Protein AF-A0A838PYN5-F1 (afdb_monomer_lite)

Sequence (106 aa):
MILPGAVLLLSLLLHGALLGADLVAAQTVAVQAARVAAVDDDAAVRVAAAQAAGGRPLKVTLQPDDTRRAPGDVVTATVQLRSSAFAAFGATVWCPGRAAMRVEDA

Structure (mmCIF, N/CA/C/O backbone):
data_AF-A0A838PYN5-F1
#
_entry.id   AF-A0A838PYN5-F1
#
loop_
_atom_site.group_PDB
_atom_site.id
_atom_site.type_symbol
_atom_site.label_atom_id
_atom_site.label_alt_id
_atom_site.label_comp_id
_atom_site.label_asym_id
_atom_site.label_entity_id
_atom_site.label_seq_id
_atom_site.pdbx_PDB_ins_code
_atom_site.Cartn_x
_atom_site.Cartn_y
_atom_site.Cartn_z
_atom_site.occupancy
_atom_site.B_iso_or_equiv
_atom_site.auth_seq_id
_atom_site.auth_comp_id
_atom_site.auth_asym_id
_atom_site.auth_atom_id
_atom_site.pdbx_PDB_model_num
ATOM 1 N N . MET A 1 1 ? 27.299 10.310 -33.123 1.00 62.19 1 MET A N 1
ATOM 2 C CA . MET A 1 1 ? 27.442 10.038 -31.671 1.00 62.19 1 MET A CA 1
ATOM 3 C C . MET A 1 1 ? 26.275 10.528 -30.798 1.00 62.19 1 MET A C 1
ATOM 5 O O . MET A 1 1 ? 26.322 10.299 -29.602 1.00 62.19 1 MET A O 1
ATOM 9 N N . ILE A 1 2 ? 25.213 11.139 -31.348 1.00 74.38 2 ILE A N 1
ATOM 10 C CA . ILE A 1 2 ? 24.074 11.653 -30.551 1.00 74.38 2 ILE A CA 1
ATOM 11 C C . ILE A 1 2 ? 23.074 10.539 -30.181 1.00 74.38 2 ILE A C 1
ATOM 13 O O . ILE A 1 2 ? 22.457 10.577 -29.121 1.00 74.38 2 ILE A O 1
ATOM 17 N N . LEU A 1 3 ? 22.963 9.508 -31.026 1.00 83.62 3 LEU A N 1
ATOM 18 C CA . LEU A 1 3 ? 21.986 8.427 -30.872 1.00 83.62 3 LEU A CA 1
ATOM 19 C C . LEU A 1 3 ? 22.107 7.651 -29.540 1.00 83.62 3 LEU A C 1
ATOM 21 O O . LEU A 1 3 ? 21.083 7.485 -28.883 1.00 83.62 3 LEU A O 1
ATOM 25 N N . PRO A 1 4 ? 23.307 7.243 -29.068 1.00 87.06 4 PRO A N 1
ATOM 26 C CA . PRO A 1 4 ? 23.431 6.551 -27.783 1.00 87.06 4 PRO A CA 1
ATOM 27 C C . PRO A 1 4 ? 23.001 7.428 -26.600 1.00 87.06 4 PRO A C 1
ATOM 29 O O . PRO A 1 4 ? 22.316 6.956 -25.699 1.00 87.06 4 PRO A O 1
ATOM 32 N N . GLY A 1 5 ? 23.349 8.721 -26.627 1.00 89.62 5 GLY A N 1
ATOM 33 C CA . GLY A 1 5 ? 22.966 9.670 -25.579 1.00 89.62 5 GLY A CA 1
ATOM 34 C C . GLY A 1 5 ? 21.455 9.899 -25.516 1.00 89.62 5 GLY A C 1
ATOM 35 O O . GLY A 1 5 ? 20.875 9.887 -24.434 1.00 89.62 5 GLY A O 1
ATOM 36 N N . ALA A 1 6 ? 20.802 10.034 -26.674 1.00 91.00 6 ALA A N 1
ATOM 37 C CA . ALA A 1 6 ? 19.351 10.193 -26.750 1.00 91.00 6 ALA A CA 1
ATOM 38 C C . ALA A 1 6 ? 18.600 8.955 -26.225 1.00 91.00 6 ALA A C 1
ATOM 40 O O . ALA A 1 6 ? 17.638 9.091 -25.471 1.00 91.00 6 ALA A O 1
ATOM 41 N N . VAL A 1 7 ? 19.067 7.748 -26.567 1.00 91.31 7 VAL A N 1
ATOM 42 C CA . VAL A 1 7 ? 18.480 6.486 -26.081 1.00 91.31 7 VAL A CA 1
ATOM 43 C C . VAL A 1 7 ? 18.635 6.344 -24.565 1.00 91.31 7 VAL A C 1
ATOM 45 O O . VAL A 1 7 ? 17.679 5.968 -23.883 1.00 91.31 7 VAL A O 1
ATOM 48 N N . LEU A 1 8 ? 19.806 6.686 -24.017 1.00 89.44 8 LEU A N 1
ATOM 49 C CA . LEU A 1 8 ? 20.034 6.672 -22.570 1.00 89.44 8 LEU A CA 1
ATOM 50 C C . LEU A 1 8 ? 19.121 7.662 -21.840 1.00 89.44 8 LEU A C 1
ATOM 52 O O . LEU A 1 8 ? 18.524 7.301 -20.827 1.00 89.44 8 LEU A O 1
ATOM 56 N N . LEU A 1 9 ? 18.961 8.878 -22.369 1.00 92.69 9 LEU A N 1
ATOM 57 C CA . LEU A 1 9 ? 18.087 9.886 -21.772 1.00 92.69 9 LEU A CA 1
ATOM 58 C C . LEU A 1 9 ? 16.621 9.436 -21.765 1.00 92.69 9 LEU A C 1
ATOM 60 O O . LEU A 1 9 ? 15.965 9.508 -20.729 1.00 92.69 9 LEU A O 1
ATOM 64 N N . LEU A 1 10 ? 16.117 8.930 -22.894 1.00 92.00 10 LEU A N 1
ATOM 65 C CA . LEU A 1 10 ? 14.753 8.399 -22.986 1.00 92.00 10 LEU A CA 1
ATOM 66 C C . LEU A 1 10 ? 14.533 7.241 -22.014 1.00 92.00 10 LEU A C 1
ATOM 68 O O . LEU A 1 10 ? 13.502 7.182 -21.346 1.00 92.00 10 LEU A O 1
ATOM 72 N N . SER A 1 11 ? 15.523 6.357 -21.893 1.00 88.38 11 SER A N 1
ATOM 73 C CA . SER A 1 11 ? 15.480 5.258 -20.933 1.00 88.38 11 SER A CA 1
ATOM 74 C C . SER A 1 11 ? 15.388 5.794 -19.506 1.00 88.38 11 SER A C 1
ATOM 76 O O . SER A 1 11 ? 14.521 5.361 -18.752 1.00 88.38 11 SER A O 1
ATOM 78 N N . LEU A 1 12 ? 16.219 6.768 -19.132 1.00 89.88 12 LEU A N 1
ATOM 79 C CA . LEU A 1 12 ? 16.188 7.374 -17.799 1.00 89.88 12 LEU A CA 1
ATOM 80 C C . LEU A 1 12 ? 14.821 8.006 -17.492 1.00 89.88 12 LEU A C 1
ATOM 82 O O . LEU A 1 12 ? 14.262 7.770 -16.422 1.00 89.88 12 LEU A O 1
ATOM 86 N N . LEU A 1 13 ? 14.268 8.763 -18.444 1.00 93.06 13 LEU A N 1
ATOM 87 C CA . LEU A 1 13 ? 12.958 9.401 -18.308 1.00 93.06 13 LEU A CA 1
ATOM 88 C C . LEU A 1 13 ? 11.843 8.370 -18.129 1.00 93.06 13 LEU A C 1
ATOM 90 O O . LEU A 1 13 ? 11.000 8.533 -17.249 1.00 93.06 13 LEU A O 1
ATOM 94 N N . LEU A 1 14 ? 11.862 7.291 -18.915 1.00 90.25 14 LEU A N 1
ATOM 95 C CA . LEU A 1 14 ? 10.872 6.222 -18.819 1.00 90.25 14 LEU A CA 1
ATOM 96 C C . LEU A 1 14 ? 10.910 5.541 -17.445 1.00 90.25 14 LEU A C 1
ATOM 98 O O . LEU A 1 14 ? 9.873 5.410 -16.799 1.00 90.25 14 LEU A O 1
ATOM 102 N N . HIS A 1 15 ? 12.093 5.151 -16.966 1.00 86.69 15 HIS A N 1
ATOM 103 C CA . HIS A 1 15 ? 12.224 4.512 -15.652 1.00 86.69 15 HIS A CA 1
ATOM 104 C C . HIS A 1 15 ? 11.842 5.467 -14.515 1.00 86.69 15 HIS A C 1
ATOM 106 O O . HIS A 1 15 ? 11.181 5.050 -13.564 1.00 86.69 15 HIS A O 1
ATOM 112 N N . GLY A 1 16 ? 12.204 6.749 -14.628 1.00 88.81 16 GLY A N 1
ATOM 113 C CA . GLY A 1 16 ? 11.796 7.781 -13.677 1.00 88.81 16 GLY A CA 1
ATOM 114 C C . GLY A 1 16 ? 10.277 7.951 -13.619 1.00 88.81 16 GLY A C 1
ATOM 115 O O . GLY A 1 16 ? 9.704 7.970 -12.532 1.00 88.81 16 GLY A O 1
ATOM 116 N N . ALA A 1 17 ? 9.613 8.001 -14.777 1.00 91.00 17 ALA A N 1
ATOM 117 C CA . ALA A 1 17 ? 8.158 8.105 -14.863 1.00 91.00 17 ALA A CA 1
ATOM 118 C C . ALA A 1 17 ? 7.453 6.873 -14.275 1.00 91.00 17 ALA A C 1
ATOM 120 O O . ALA A 1 17 ? 6.494 7.016 -13.518 1.00 91.00 17 ALA A O 1
ATOM 121 N N . LEU A 1 18 ? 7.954 5.670 -14.569 1.00 90.88 18 LEU A N 1
ATOM 122 C CA . LEU A 1 18 ? 7.410 4.426 -14.022 1.00 90.88 18 LEU A CA 1
ATOM 123 C C . LEU A 1 18 ? 7.567 4.348 -12.496 1.00 90.88 18 LEU A C 1
ATOM 125 O O . LEU A 1 18 ? 6.617 3.993 -11.800 1.00 90.88 18 LEU A O 1
ATOM 129 N N . LEU A 1 19 ? 8.728 4.737 -11.961 1.00 90.44 19 LEU A N 1
ATOM 130 C CA . LEU A 1 19 ? 8.93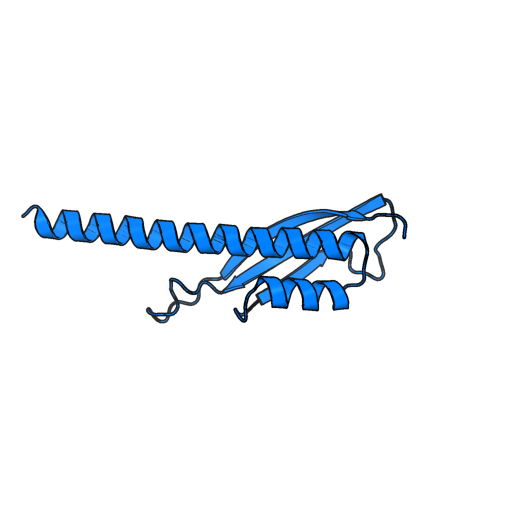5 4.821 -10.514 1.00 90.44 19 LEU A CA 1
ATOM 131 C C . LEU A 1 19 ? 8.013 5.870 -9.873 1.00 90.44 19 LEU A C 1
ATOM 133 O O . LEU A 1 19 ? 7.446 5.623 -8.811 1.00 90.44 19 LEU A O 1
ATOM 137 N N . GLY A 1 20 ? 7.832 7.020 -10.528 1.00 92.12 20 GLY A N 1
ATOM 138 C CA . GLY A 1 20 ? 6.893 8.054 -10.094 1.00 92.12 20 GLY A CA 1
ATOM 139 C C . GLY A 1 20 ? 5.456 7.536 -10.015 1.00 92.12 20 GLY A C 1
ATOM 140 O O . GLY A 1 20 ? 4.786 7.735 -9.003 1.00 92.12 20 GLY A O 1
ATOM 141 N N . ALA A 1 21 ? 5.002 6.802 -11.033 1.00 93.06 21 ALA A N 1
ATOM 142 C CA . ALA A 1 21 ? 3.686 6.167 -11.036 1.00 93.06 21 ALA A CA 1
ATOM 143 C C . ALA A 1 21 ? 3.531 5.149 -9.892 1.00 93.06 21 ALA A C 1
ATOM 145 O O . ALA A 1 21 ? 2.492 5.114 -9.233 1.00 93.06 21 ALA A O 1
ATOM 146 N N . ASP A 1 22 ? 4.572 4.366 -9.602 1.00 94.25 22 ASP A N 1
ATOM 147 C CA . ASP A 1 22 ? 4.562 3.409 -8.494 1.00 94.25 22 ASP A CA 1
ATOM 148 C C . ASP A 1 22 ? 4.516 4.079 -7.112 1.00 94.25 22 ASP A C 1
ATOM 150 O O . ASP A 1 22 ? 3.850 3.569 -6.208 1.00 94.25 22 ASP A O 1
ATOM 154 N N . LEU A 1 23 ? 5.168 5.234 -6.944 1.00 95.12 23 LEU A N 1
ATOM 155 C CA . LEU A 1 23 ? 5.064 6.041 -5.723 1.00 95.12 23 LEU A CA 1
ATOM 156 C C . LEU A 1 23 ? 3.653 6.610 -5.546 1.00 95.12 23 LEU A C 1
ATOM 158 O O . LEU A 1 23 ? 3.098 6.543 -4.449 1.00 95.12 23 LEU A O 1
ATOM 162 N N . VAL A 1 24 ? 3.042 7.112 -6.622 1.00 96.38 24 VAL A N 1
ATOM 163 C CA . VAL A 1 24 ? 1.650 7.593 -6.595 1.00 96.38 24 VAL A CA 1
ATOM 164 C C . VAL A 1 24 ? 0.689 6.453 -6.261 1.00 96.38 24 VAL A C 1
ATOM 166 O O . VAL A 1 24 ? -0.213 6.632 -5.441 1.00 96.38 24 VAL A O 1
ATOM 169 N N . ALA A 1 25 ? 0.899 5.265 -6.830 1.00 95.88 25 ALA A N 1
ATOM 170 C CA . ALA A 1 25 ? 0.114 4.083 -6.497 1.00 95.88 25 ALA A CA 1
ATOM 171 C C . ALA A 1 25 ? 0.262 3.709 -5.013 1.00 95.88 25 ALA A C 1
ATOM 173 O O . ALA A 1 25 ? -0.744 3.555 -4.323 1.00 95.88 25 ALA A O 1
ATOM 174 N N . ALA A 1 26 ? 1.491 3.640 -4.487 1.00 97.19 26 ALA A N 1
ATOM 175 C CA . ALA A 1 26 ? 1.734 3.353 -3.071 1.00 97.19 26 ALA A CA 1
ATOM 176 C C . ALA A 1 26 ? 1.057 4.379 -2.147 1.00 97.19 26 ALA A C 1
ATOM 178 O O . ALA A 1 26 ? 0.438 4.003 -1.149 1.00 97.19 26 ALA A O 1
ATOM 179 N N . GLN A 1 27 ? 1.119 5.664 -2.503 1.00 98.12 27 GLN A N 1
ATOM 180 C CA . GLN A 1 27 ? 0.468 6.731 -1.748 1.00 98.12 27 GLN A CA 1
ATOM 181 C C . GLN A 1 27 ? -1.060 6.636 -1.810 1.00 98.12 27 GLN A C 1
ATOM 183 O O . GLN A 1 27 ? -1.723 6.821 -0.795 1.00 98.12 27 GLN A O 1
ATOM 188 N N . THR A 1 28 ? -1.622 6.293 -2.968 1.00 97.62 28 THR A N 1
ATOM 189 C CA . THR A 1 28 ? -3.070 6.090 -3.137 1.00 97.62 28 THR A CA 1
ATOM 190 C C . THR A 1 28 ? -3.566 4.940 -2.262 1.00 97.62 28 THR A C 1
ATOM 192 O O . THR A 1 28 ? -4.572 5.079 -1.568 1.00 97.62 28 THR A O 1
ATOM 195 N N . VAL A 1 29 ? -2.819 3.831 -2.220 1.00 98.00 29 VAL A N 1
ATOM 196 C CA . VAL A 1 29 ? -3.118 2.701 -1.328 1.00 98.00 29 VAL A CA 1
ATOM 197 C C . VAL A 1 29 ? -3.031 3.128 0.139 1.00 98.00 29 VAL A C 1
ATOM 199 O O . VAL A 1 29 ? -3.904 2.769 0.922 1.00 98.00 29 VAL A O 1
ATOM 202 N N . ALA A 1 30 ? -2.026 3.925 0.520 1.00 98.19 30 ALA A N 1
ATOM 203 C CA . ALA A 1 30 ? -1.900 4.433 1.887 1.00 98.19 30 ALA A CA 1
ATOM 204 C C . ALA A 1 30 ? -3.082 5.328 2.289 1.00 98.19 30 ALA A C 1
ATOM 206 O O . ALA A 1 30 ? -3.617 5.166 3.383 1.00 98.19 30 ALA A O 1
ATOM 207 N N . VAL A 1 31 ? -3.520 6.232 1.407 1.00 98.25 31 VAL A N 1
ATOM 208 C CA . VAL A 1 31 ? -4.694 7.093 1.634 1.00 98.25 31 VAL A CA 1
ATOM 209 C C . VAL A 1 31 ? -5.956 6.255 1.797 1.00 98.25 31 VAL A C 1
ATOM 211 O O . VAL A 1 31 ? -6.704 6.467 2.747 1.00 98.25 31 VAL A O 1
ATOM 214 N N . GLN A 1 32 ? -6.170 5.271 0.922 1.00 97.75 32 GLN A N 1
ATOM 215 C CA . GLN A 1 32 ? -7.322 4.380 1.028 1.00 97.75 32 GLN A CA 1
ATOM 216 C C . GLN A 1 32 ? -7.292 3.571 2.331 1.00 97.75 32 GLN A C 1
ATOM 218 O O . GLN A 1 32 ? -8.315 3.451 2.998 1.00 97.75 32 GLN A O 1
ATOM 223 N N . ALA A 1 33 ? -6.122 3.062 2.722 1.00 97.25 33 ALA A N 1
ATOM 224 C CA . ALA A 1 33 ? -5.954 2.335 3.973 1.00 97.25 33 ALA A CA 1
ATOM 225 C C . ALA A 1 33 ? -6.246 3.222 5.193 1.00 97.25 33 ALA A C 1
ATOM 227 O O . ALA A 1 33 ? -6.989 2.803 6.072 1.00 97.25 33 ALA A O 1
ATOM 228 N N . ALA A 1 34 ? -5.722 4.453 5.229 1.00 97.06 34 ALA A N 1
ATOM 229 C CA . ALA A 1 34 ? -5.993 5.401 6.312 1.00 97.06 34 ALA A CA 1
ATOM 230 C C . ALA A 1 34 ? -7.475 5.800 6.374 1.00 97.06 34 ALA A C 1
ATOM 232 O O . ALA A 1 34 ? -8.021 5.937 7.462 1.00 97.06 34 ALA A O 1
ATOM 233 N N . ARG A 1 35 ? -8.132 5.943 5.216 1.00 97.12 35 ARG A N 1
ATOM 234 C CA . ARG A 1 35 ? -9.560 6.265 5.133 1.00 97.12 35 ARG A CA 1
ATOM 235 C C . ARG A 1 35 ? -10.445 5.161 5.682 1.00 97.12 35 ARG A C 1
ATOM 237 O O . ARG A 1 35 ? -11.374 5.455 6.416 1.00 97.12 35 ARG A O 1
ATOM 244 N N . VAL A 1 36 ? -10.165 3.910 5.335 1.00 97.00 36 VAL A N 1
ATOM 245 C CA . VAL A 1 36 ? -10.915 2.778 5.895 1.00 97.00 36 VAL A CA 1
ATOM 246 C C . VAL A 1 36 ? -10.604 2.627 7.382 1.00 97.00 36 VAL A C 1
ATOM 248 O O . VAL A 1 36 ? -11.517 2.458 8.173 1.00 97.00 36 VAL A O 1
ATOM 251 N N . ALA A 1 37 ? -9.346 2.817 7.786 1.00 95.88 37 ALA A N 1
ATOM 252 C CA . ALA A 1 37 ? -8.947 2.741 9.189 1.00 95.88 37 ALA A CA 1
ATOM 253 C C . ALA A 1 37 ? -9.615 3.815 10.068 1.00 95.88 37 ALA A C 1
ATOM 255 O O . ALA A 1 37 ? -9.711 3.654 11.281 1.00 95.88 37 ALA A O 1
ATOM 256 N N . ALA A 1 38 ? -10.055 4.929 9.482 1.00 95.62 38 ALA A N 1
ATOM 257 C CA . ALA A 1 38 ? -10.756 5.976 10.212 1.00 95.62 38 ALA A CA 1
ATOM 258 C C . ALA A 1 38 ? -12.171 5.571 10.657 1.00 95.62 38 ALA A C 1
ATOM 260 O O . ALA A 1 38 ? -12.698 6.209 11.561 1.00 95.62 38 ALA A O 1
ATOM 261 N N . VAL A 1 39 ? -12.775 4.556 10.030 1.00 95.25 39 VAL A N 1
ATOM 262 C CA . VAL A 1 39 ? -14.197 4.205 10.216 1.00 95.25 39 VAL A CA 1
ATOM 263 C C . VAL A 1 39 ? -14.449 2.708 10.425 1.00 95.25 39 VAL A C 1
ATOM 265 O O . VAL A 1 39 ? -15.573 2.322 10.720 1.00 95.25 39 VAL A O 1
ATOM 268 N N . ASP A 1 40 ? -13.436 1.862 10.235 1.00 94.62 40 ASP A N 1
ATOM 269 C CA . ASP A 1 40 ? -13.564 0.403 10.223 1.00 94.62 40 ASP A CA 1
ATOM 270 C C . ASP A 1 40 ? -12.308 -0.275 10.808 1.00 94.62 40 ASP A C 1
ATOM 272 O O . ASP A 1 40 ? -11.290 0.375 11.094 1.00 94.62 40 ASP A O 1
ATOM 276 N N . ASP A 1 41 ? -12.381 -1.597 10.961 1.00 93.81 41 ASP A N 1
ATOM 277 C CA . ASP A 1 41 ? -11.350 -2.423 11.580 1.00 93.81 41 ASP A CA 1
ATOM 278 C C . ASP A 1 41 ? -10.127 -2.688 10.673 1.00 93.81 41 ASP A C 1
ATOM 280 O O . ASP A 1 41 ? -10.096 -2.448 9.457 1.00 93.81 41 ASP A O 1
ATOM 284 N N . ASP A 1 42 ? -9.062 -3.229 11.268 1.00 94.69 42 ASP A N 1
ATOM 285 C CA . ASP A 1 42 ? -7.819 -3.531 10.551 1.00 94.69 42 ASP A CA 1
ATOM 286 C C . ASP A 1 42 ? -7.983 -4.637 9.480 1.00 94.69 42 ASP A C 1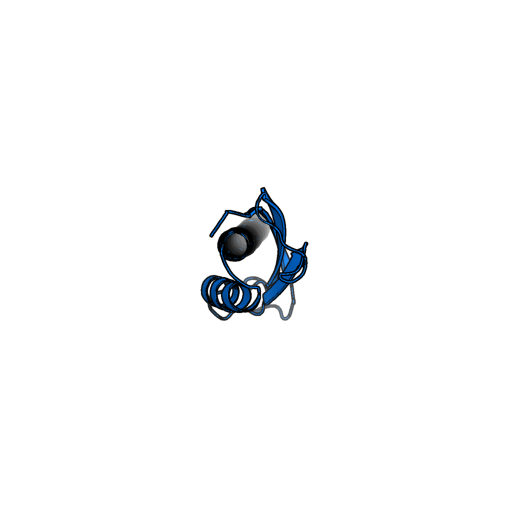
ATOM 288 O O . ASP A 1 42 ? -7.140 -4.751 8.577 1.00 94.69 42 ASP A O 1
ATOM 292 N N . ALA A 1 43 ? -9.031 -5.466 9.546 1.00 95.50 43 ALA A N 1
ATOM 293 C CA . ALA A 1 43 ? -9.308 -6.491 8.540 1.00 95.50 43 ALA A CA 1
ATOM 294 C C . ALA A 1 43 ? -9.915 -5.864 7.276 1.00 95.50 43 ALA A C 1
ATOM 296 O O . ALA A 1 43 ? -9.431 -6.141 6.169 1.00 95.50 43 ALA A O 1
ATOM 297 N N . ALA A 1 44 ? -10.881 -4.958 7.431 1.00 95.88 44 ALA A N 1
ATOM 298 C CA . ALA A 1 44 ? -11.441 -4.150 6.353 1.00 95.88 44 ALA A CA 1
ATOM 299 C C . ALA A 1 44 ? -10.351 -3.328 5.651 1.00 95.88 44 ALA A C 1
ATOM 301 O O . ALA A 1 44 ? -10.272 -3.312 4.415 1.00 95.88 44 ALA A O 1
ATOM 302 N N . VAL A 1 45 ? -9.426 -2.739 6.419 1.00 96.44 45 VAL A N 1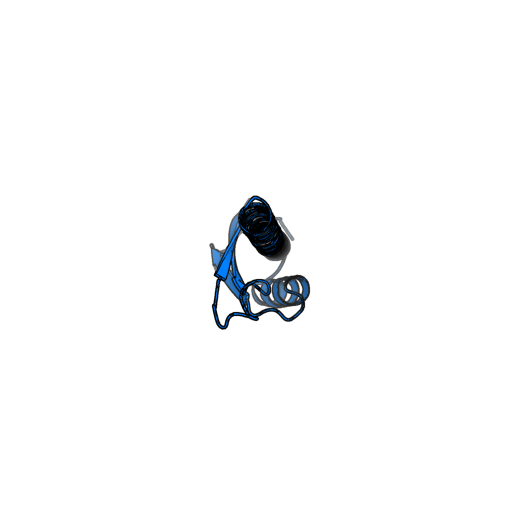
ATOM 303 C CA . VAL A 1 45 ? -8.274 -2.013 5.861 1.00 96.44 45 VAL A CA 1
ATOM 304 C C . VAL A 1 45 ? -7.413 -2.908 4.975 1.00 96.44 45 VAL A C 1
ATOM 306 O O . VAL A 1 45 ? -7.034 -2.504 3.873 1.00 96.44 45 VAL A O 1
ATOM 309 N N . ARG A 1 46 ? -7.099 -4.132 5.416 1.00 96.19 46 ARG A N 1
ATOM 310 C CA . ARG A 1 46 ? -6.284 -5.073 4.626 1.00 96.19 46 ARG A CA 1
ATOM 311 C C . ARG A 1 46 ? -6.968 -5.448 3.318 1.00 96.19 46 ARG A C 1
ATOM 313 O O . ARG A 1 46 ? -6.291 -5.506 2.291 1.00 96.19 46 ARG A O 1
ATOM 320 N N . VAL A 1 47 ? -8.283 -5.663 3.336 1.00 96.88 47 VAL A N 1
ATOM 321 C CA . VAL A 1 47 ? -9.067 -5.957 2.128 1.00 96.88 47 VAL A CA 1
ATOM 322 C C . VAL A 1 47 ? -9.043 -4.767 1.170 1.00 96.88 47 VAL A C 1
ATOM 324 O O . VAL A 1 47 ? -8.679 -4.929 0.004 1.00 96.88 47 VAL A O 1
ATOM 327 N N . ALA A 1 48 ? -9.353 -3.564 1.656 1.00 96.44 48 ALA A N 1
ATOM 328 C CA . ALA A 1 48 ? -9.378 -2.356 0.834 1.00 96.44 48 ALA A CA 1
ATOM 329 C C . ALA A 1 48 ? -7.998 -2.018 0.249 1.00 96.44 48 ALA A C 1
ATOM 331 O O . ALA A 1 48 ? -7.880 -1.689 -0.933 1.00 96.44 48 ALA A O 1
ATOM 332 N N . ALA A 1 49 ? -6.938 -2.143 1.049 1.00 96.75 49 ALA A N 1
ATOM 333 C CA . ALA A 1 49 ? -5.576 -1.895 0.599 1.00 96.75 49 ALA A CA 1
ATOM 334 C C . ALA A 1 49 ? -5.117 -2.939 -0.436 1.00 96.75 49 ALA A C 1
ATOM 336 O O . ALA A 1 49 ? -4.471 -2.578 -1.418 1.00 96.75 49 ALA A O 1
ATOM 337 N N . ALA A 1 50 ? -5.486 -4.215 -0.270 1.00 96.81 50 ALA A N 1
ATOM 338 C CA . ALA A 1 50 ? -5.188 -5.264 -1.246 1.00 96.81 50 ALA A CA 1
ATOM 339 C C . ALA A 1 50 ? -5.925 -5.052 -2.579 1.00 96.81 50 ALA A C 1
ATOM 341 O O . ALA A 1 50 ? -5.326 -5.226 -3.643 1.00 96.81 50 ALA A O 1
ATOM 342 N N . GLN A 1 51 ? -7.193 -4.627 -2.535 1.00 96.31 51 GLN A N 1
ATOM 343 C CA . GLN A 1 51 ? -7.950 -4.251 -3.734 1.00 96.31 51 GLN A CA 1
ATOM 344 C C . GLN A 1 51 ? -7.299 -3.059 -4.446 1.00 96.31 51 GLN A C 1
ATOM 346 O O . GLN A 1 51 ? -7.053 -3.123 -5.650 1.00 96.31 51 GLN A O 1
ATOM 351 N N . ALA A 1 52 ? -6.936 -2.011 -3.699 1.00 95.62 52 ALA A N 1
ATOM 352 C CA . ALA A 1 52 ? -6.252 -0.838 -4.242 1.00 95.62 52 ALA A CA 1
ATOM 353 C C . ALA A 1 52 ? -4.855 -1.167 -4.806 1.00 95.62 52 ALA A C 1
ATOM 355 O O . ALA A 1 52 ? -4.405 -0.532 -5.758 1.00 95.62 52 ALA A O 1
ATOM 356 N N . ALA A 1 53 ? -4.173 -2.176 -4.258 1.00 95.62 53 ALA A N 1
ATOM 357 C CA . ALA A 1 53 ? -2.885 -2.650 -4.759 1.00 95.62 53 ALA A CA 1
ATOM 358 C C . ALA A 1 53 ? -2.985 -3.427 -6.086 1.00 95.62 53 ALA A C 1
ATOM 360 O O . ALA A 1 53 ? -1.952 -3.689 -6.706 1.00 95.62 53 ALA A O 1
ATOM 361 N N . GLY A 1 54 ? -4.186 -3.816 -6.535 1.00 94.06 54 GLY A N 1
ATOM 362 C CA . GLY A 1 54 ? -4.391 -4.447 -7.844 1.00 94.06 54 GLY A CA 1
ATOM 363 C C . GLY A 1 54 ? -3.621 -5.760 -8.025 1.00 94.06 54 GLY A C 1
ATOM 364 O O . GLY A 1 54 ? -3.061 -6.009 -9.089 1.00 94.06 54 GLY A O 1
ATOM 365 N N . GLY A 1 55 ? -3.519 -6.572 -6.967 1.00 92.31 55 GLY A N 1
ATOM 366 C CA . GLY A 1 55 ? -2.789 -7.849 -6.979 1.00 92.31 55 GLY A CA 1
ATOM 367 C C . GLY A 1 55 ? -1.271 -7.734 -6.792 1.00 92.31 55 GLY A C 1
ATOM 368 O O . GLY A 1 55 ? -0.573 -8.749 -6.754 1.00 92.31 55 GLY A O 1
ATOM 369 N N . ARG A 1 56 ? -0.732 -6.520 -6.636 1.00 93.19 56 ARG A N 1
ATOM 370 C CA . ARG A 1 56 ? 0.688 -6.316 -6.324 1.00 93.19 56 ARG A CA 1
ATOM 371 C C . ARG A 1 56 ? 0.982 -6.694 -4.868 1.00 93.19 56 ARG A C 1
ATOM 373 O O . ARG A 1 56 ? 0.182 -6.382 -3.986 1.00 93.19 56 ARG A O 1
ATOM 380 N N . PRO A 1 57 ? 2.154 -7.294 -4.578 1.00 95.25 57 PRO A N 1
ATOM 381 C CA . PRO A 1 57 ? 2.574 -7.539 -3.204 1.00 95.25 57 PRO A CA 1
ATOM 382 C C . PRO A 1 57 ? 2.620 -6.246 -2.385 1.00 95.25 57 PRO A C 1
ATOM 384 O O . PRO A 1 57 ? 3.186 -5.239 -2.818 1.00 95.25 57 PRO A O 1
ATOM 387 N N . LEU A 1 58 ? 2.044 -6.311 -1.189 1.00 96.31 58 LEU A N 1
ATOM 388 C CA . LEU A 1 58 ? 1.771 -5.174 -0.322 1.00 96.31 58 LEU A CA 1
ATOM 389 C C . LEU A 1 58 ? 2.118 -5.526 1.127 1.00 96.31 58 LEU A C 1
ATOM 391 O O . LEU A 1 58 ? 1.834 -6.631 1.589 1.00 96.31 58 LEU A O 1
ATOM 395 N N . LYS A 1 59 ? 2.675 -4.564 1.862 1.00 97.56 59 LYS A N 1
ATOM 396 C CA . LYS A 1 59 ? 2.736 -4.579 3.329 1.00 97.56 59 LYS A CA 1
ATOM 397 C C . LYS A 1 59 ? 2.004 -3.354 3.857 1.00 97.56 59 LYS A C 1
ATOM 399 O O . LYS A 1 59 ? 2.231 -2.259 3.348 1.00 97.56 59 LYS A O 1
ATOM 404 N N . VAL A 1 60 ? 1.160 -3.542 4.867 1.00 97.38 60 VAL A N 1
ATOM 405 C CA . VAL A 1 60 ? 0.404 -2.468 5.524 1.00 97.38 60 VAL A CA 1
ATOM 406 C C . VAL A 1 60 ? 0.680 -2.522 7.018 1.00 97.38 60 VAL A C 1
ATOM 408 O O . VAL A 1 60 ? 0.597 -3.592 7.620 1.00 97.38 60 VAL A O 1
ATOM 411 N N . THR A 1 61 ? 0.977 -1.367 7.598 1.00 97.56 61 THR A N 1
ATOM 412 C CA . THR A 1 61 ? 1.129 -1.166 9.039 1.00 97.56 61 THR A CA 1
ATOM 413 C C . THR A 1 61 ? 0.263 0.014 9.455 1.00 97.56 61 THR A C 1
ATOM 415 O O . THR A 1 61 ? 0.321 1.068 8.819 1.00 97.56 61 THR A O 1
ATOM 418 N N . LEU A 1 62 ? -0.514 -0.155 10.521 1.00 96.88 62 LEU A N 1
ATOM 419 C CA . LEU A 1 62 ? -1.401 0.867 11.073 1.00 96.88 62 LEU A CA 1
ATOM 420 C C . LEU A 1 62 ? -0.923 1.273 12.467 1.00 96.88 62 LEU A C 1
ATOM 422 O O . LEU A 1 62 ? -0.428 0.436 13.223 1.00 96.88 62 LEU A O 1
ATOM 426 N N . GLN A 1 63 ? -1.029 2.562 12.780 1.00 96.44 63 GLN A N 1
ATOM 427 C CA . GLN A 1 63 ? -0.722 3.116 14.098 1.00 96.44 63 GLN A CA 1
ATOM 428 C C . GLN A 1 63 ? -1.707 4.242 14.455 1.00 96.44 63 GLN A C 1
ATOM 430 O O . GLN A 1 63 ? -1.737 5.227 13.719 1.00 96.44 63 GLN A O 1
ATOM 435 N N . PRO A 1 64 ? -2.450 4.155 15.575 1.00 93.38 64 PRO A N 1
ATOM 436 C CA . PRO A 1 64 ? -2.586 2.975 16.433 1.00 93.38 64 PRO A CA 1
ATOM 437 C C . PRO A 1 64 ? -3.270 1.800 15.705 1.00 93.38 64 PRO A C 1
ATOM 439 O O . PRO A 1 64 ? -3.957 1.983 14.693 1.00 93.38 64 PRO A O 1
ATOM 442 N N . ASP A 1 65 ? -3.025 0.587 16.203 1.00 90.62 65 ASP A N 1
ATOM 443 C CA . ASP A 1 65 ? -3.783 -0.601 15.799 1.00 90.62 65 ASP A CA 1
ATOM 444 C C . ASP A 1 65 ? -5.240 -0.482 16.265 1.00 90.62 65 ASP A C 1
ATOM 446 O O . ASP A 1 65 ? -5.562 0.336 17.130 1.00 90.62 65 ASP A O 1
ATOM 450 N N . ASP A 1 66 ? -6.118 -1.277 15.659 1.00 87.88 66 ASP A N 1
ATOM 451 C CA . ASP A 1 66 ? -7.567 -1.214 15.880 1.00 87.88 66 ASP A CA 1
ATOM 452 C C . ASP A 1 66 ? -7.968 -1.225 17.368 1.00 87.88 66 ASP A C 1
ATOM 454 O O . ASP A 1 66 ? -8.725 -0.380 17.833 1.00 87.88 66 ASP A O 1
ATOM 458 N N . THR A 1 67 ? -7.354 -2.097 18.173 1.00 86.50 67 THR A N 1
ATOM 459 C CA . THR A 1 67 ? -7.681 -2.258 19.604 1.00 86.50 67 THR A CA 1
ATOM 460 C C . THR A 1 67 ? -7.339 -1.052 20.479 1.00 86.50 67 THR A C 1
ATOM 462 O O . THR A 1 67 ? -7.790 -0.980 21.624 1.00 86.50 67 THR A O 1
ATOM 465 N N . ARG A 1 68 ? -6.522 -0.119 19.979 1.00 85.62 68 ARG A N 1
ATOM 466 C CA . ARG A 1 68 ? -6.115 1.108 20.681 1.00 85.62 68 ARG A CA 1
ATOM 467 C C . ARG A 1 68 ? -6.651 2.371 20.020 1.00 85.62 68 ARG A C 1
ATOM 469 O O . ARG A 1 68 ? -6.257 3.462 20.424 1.00 85.62 68 ARG A O 1
ATOM 476 N N . ARG A 1 69 ? -7.495 2.233 19.000 1.00 88.88 69 ARG A N 1
ATOM 477 C CA . ARG A 1 69 ? -8.039 3.344 18.229 1.00 88.88 69 ARG A CA 1
ATOM 478 C C . ARG A 1 69 ? -9.317 3.851 18.895 1.00 88.88 69 ARG A C 1
ATOM 480 O O . ARG A 1 69 ? -10.258 3.087 19.086 1.00 88.88 69 ARG A O 1
ATOM 487 N N . ALA A 1 70 ? -9.351 5.133 19.246 1.00 91.31 70 ALA A N 1
ATOM 488 C CA . ALA A 1 70 ? -10.547 5.806 19.739 1.00 91.31 70 ALA A CA 1
ATOM 489 C C . ALA A 1 70 ? -11.010 6.892 18.755 1.00 91.31 70 ALA A C 1
ATOM 491 O O . ALA A 1 70 ? -10.192 7.450 18.014 1.00 91.31 70 ALA A O 1
ATOM 492 N N . PRO A 1 71 ? -12.307 7.235 18.744 1.00 93.19 71 PRO A N 1
ATOM 493 C CA . PRO A 1 71 ? -12.779 8.357 17.954 1.00 93.19 71 PRO A CA 1
ATOM 494 C C . PRO A 1 71 ? -12.040 9.653 18.286 1.00 93.19 71 PRO A C 1
ATOM 496 O O . PRO A 1 71 ? -11.742 9.963 19.442 1.00 93.19 71 PRO A O 1
ATOM 499 N N . GLY A 1 72 ? -11.716 10.415 17.245 1.00 91.81 72 GLY A N 1
ATOM 500 C CA . GLY A 1 72 ? -10.922 11.631 17.352 1.00 91.81 72 GLY A CA 1
ATOM 501 C C . GLY A 1 72 ? -9.404 11.428 17.321 1.00 91.81 72 GLY A C 1
ATOM 502 O O . GLY A 1 72 ? -8.715 12.433 17.098 1.00 91.81 72 GLY A O 1
ATOM 503 N N . ASP A 1 73 ? -8.897 10.196 17.463 1.00 94.38 73 ASP A N 1
ATOM 504 C CA . ASP A 1 73 ? -7.477 9.867 17.287 1.00 94.38 73 ASP A CA 1
ATOM 505 C C . ASP A 1 73 ? -7.024 10.063 15.837 1.00 94.38 73 ASP A C 1
ATOM 507 O O . ASP A 1 73 ? -7.825 10.138 14.906 1.00 94.38 73 ASP A O 1
ATOM 511 N N . VAL A 1 74 ? -5.708 10.122 15.624 1.00 96.50 74 VAL A N 1
ATOM 512 C CA . VAL A 1 74 ? -5.115 10.099 14.283 1.00 96.50 74 VAL A CA 1
ATOM 513 C C . VAL A 1 74 ? -4.558 8.711 14.012 1.00 96.50 74 VAL A C 1
ATOM 515 O O . VAL A 1 74 ? -3.556 8.311 14.607 1.00 96.50 74 VAL A O 1
ATOM 518 N N . VAL A 1 75 ? -5.163 8.003 13.061 1.00 96.75 75 VAL A N 1
ATOM 519 C CA . VAL A 1 75 ? -4.616 6.755 12.535 1.00 96.75 75 VAL A CA 1
ATOM 520 C C . VAL A 1 75 ? -3.707 7.035 11.348 1.00 96.75 75 VAL A C 1
ATOM 522 O O . VAL A 1 75 ? -4.056 7.749 10.412 1.00 96.75 75 VAL A O 1
ATOM 525 N N . THR A 1 76 ? -2.509 6.464 11.383 1.00 98.00 76 THR A N 1
ATOM 526 C CA . THR A 1 76 ? -1.520 6.508 10.310 1.00 98.00 76 THR A CA 1
ATOM 527 C C . THR A 1 76 ? -1.431 5.146 9.638 1.00 98.00 76 THR A C 1
ATOM 529 O O . THR A 1 76 ? -1.065 4.161 10.278 1.00 98.00 76 THR A O 1
ATOM 532 N N . ALA A 1 77 ? -1.664 5.108 8.329 1.00 97.88 77 ALA A N 1
ATOM 533 C CA . ALA A 1 77 ? -1.370 3.961 7.486 1.00 97.88 77 ALA A CA 1
ATOM 534 C C . ALA A 1 77 ? -0.018 4.134 6.797 1.00 97.88 77 ALA A C 1
ATOM 536 O O . ALA A 1 77 ? 0.218 5.103 6.072 1.00 97.88 77 ALA A O 1
ATOM 537 N N . THR A 1 78 ? 0.870 3.168 7.017 1.00 98.12 78 THR A N 1
ATOM 538 C CA . THR A 1 78 ? 2.144 3.034 6.310 1.00 98.12 78 THR A CA 1
ATOM 539 C C . THR A 1 78 ? 2.072 1.826 5.395 1.00 98.12 78 THR A C 1
ATOM 541 O O . THR A 1 78 ? 1.751 0.719 5.825 1.00 98.12 78 THR A O 1
ATOM 544 N N . VAL A 1 79 ? 2.388 2.043 4.126 1.00 97.88 79 VAL A N 1
ATOM 545 C CA . VAL A 1 79 ? 2.283 1.050 3.066 1.00 97.88 79 VAL A CA 1
ATOM 546 C C . VAL A 1 79 ? 3.633 0.872 2.384 1.00 97.88 79 VAL A C 1
ATOM 548 O O . VAL A 1 79 ? 4.344 1.839 2.122 1.00 97.88 79 VAL A O 1
ATOM 551 N N . GLN A 1 80 ? 3.978 -0.374 2.065 1.00 97.88 80 GLN A N 1
ATOM 552 C CA . GLN A 1 80 ? 5.034 -0.702 1.112 1.00 97.88 80 GLN A CA 1
ATOM 553 C C . GLN A 1 80 ? 4.434 -1.508 -0.034 1.00 97.88 80 GLN A C 1
ATOM 555 O O . GLN A 1 80 ? 4.008 -2.647 0.164 1.00 97.88 80 GLN A O 1
ATOM 560 N N . LEU A 1 81 ? 4.422 -0.928 -1.230 1.00 96.81 81 LEU A N 1
ATOM 561 C CA . LEU A 1 81 ? 3.901 -1.555 -2.440 1.00 96.81 81 LEU A CA 1
ATOM 562 C C . LEU A 1 81 ? 5.063 -1.996 -3.332 1.00 96.81 81 LEU A C 1
ATOM 564 O O . LEU A 1 81 ? 5.958 -1.205 -3.628 1.00 96.81 81 LEU A O 1
ATOM 568 N N . ARG A 1 82 ? 5.077 -3.250 -3.787 1.00 94.81 82 ARG A N 1
ATOM 569 C CA . ARG A 1 82 ? 6.135 -3.728 -4.687 1.00 94.81 82 ARG A CA 1
ATOM 570 C C . ARG A 1 82 ? 5.981 -3.096 -6.070 1.00 94.81 82 ARG A C 1
ATOM 572 O O . ARG A 1 82 ? 4.912 -3.205 -6.668 1.00 94.81 82 ARG A O 1
ATOM 579 N N . SER A 1 83 ? 7.030 -2.453 -6.576 1.00 92.06 83 SER A N 1
ATOM 580 C CA . SER A 1 83 ? 7.105 -1.881 -7.929 1.00 92.06 83 SER A CA 1
ATOM 581 C C . SER A 1 83 ? 6.976 -2.958 -9.008 1.00 92.06 83 SER A C 1
ATOM 583 O O . SER A 1 83 ? 7.588 -4.023 -8.899 1.00 92.06 83 SER A O 1
ATOM 585 N N . SER A 1 84 ? 6.211 -2.670 -10.064 1.00 86.56 84 SER A N 1
ATOM 586 C CA . SER A 1 84 ? 6.178 -3.490 -11.283 1.00 86.56 84 SER A CA 1
ATOM 587 C C . SER A 1 84 ? 7.236 -3.061 -12.299 1.00 86.56 84 SER A C 1
ATOM 589 O O . SER A 1 84 ? 7.698 -3.893 -13.077 1.00 86.56 84 SER A O 1
ATOM 591 N N . ALA A 1 85 ? 7.659 -1.793 -12.267 1.00 84.31 85 ALA A N 1
ATOM 592 C CA . ALA A 1 85 ? 8.617 -1.219 -13.212 1.00 84.31 85 ALA A CA 1
ATOM 593 C C . ALA A 1 85 ? 9.964 -1.956 -13.229 1.00 84.31 85 ALA A C 1
ATOM 595 O O . ALA A 1 85 ? 10.564 -2.153 -14.282 1.00 84.31 85 ALA A O 1
ATOM 596 N N . PHE A 1 86 ? 10.421 -2.395 -12.055 1.00 80.00 86 PHE A N 1
ATOM 597 C CA . PHE A 1 86 ? 11.730 -3.027 -11.890 1.00 80.00 86 PHE A CA 1
ATOM 598 C C . PHE A 1 86 ? 11.688 -4.559 -11.871 1.00 80.00 86 PHE A C 1
ATOM 600 O O . PHE A 1 86 ? 12.735 -5.205 -11.943 1.00 80.00 86 PHE A O 1
ATOM 607 N N . ALA A 1 87 ? 10.487 -5.150 -11.846 1.00 79.81 87 ALA A N 1
ATOM 608 C CA . ALA A 1 87 ? 10.314 -6.599 -11.790 1.00 79.81 87 ALA A CA 1
ATOM 609 C C . ALA A 1 87 ? 10.895 -7.300 -13.031 1.00 79.81 87 ALA A C 1
ATOM 611 O O . ALA A 1 87 ? 11.516 -8.353 -12.901 1.00 79.81 87 ALA A O 1
ATOM 612 N N . ALA A 1 88 ? 10.769 -6.681 -14.212 1.00 76.88 88 ALA A N 1
ATOM 613 C CA . ALA A 1 88 ? 11.329 -7.190 -15.467 1.00 76.88 88 ALA A CA 1
ATOM 614 C C . ALA A 1 88 ? 12.868 -7.288 -15.456 1.00 76.88 88 ALA A C 1
ATOM 616 O O . ALA A 1 88 ? 13.442 -8.064 -16.213 1.00 76.88 88 ALA A O 1
ATOM 617 N N . PHE A 1 89 ? 13.533 -6.540 -14.571 1.00 79.50 89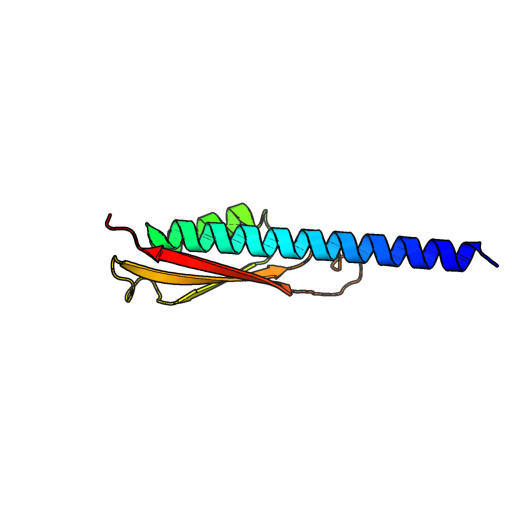 PHE A N 1
ATOM 618 C CA . PHE A 1 89 ? 14.989 -6.526 -14.417 1.00 79.50 89 PHE A CA 1
ATOM 619 C C . PHE A 1 89 ? 15.469 -7.381 -13.233 1.00 79.50 89 PHE A C 1
ATOM 621 O O . PHE A 1 89 ? 16.623 -7.285 -12.827 1.00 79.50 89 PHE A O 1
ATOM 628 N N . GLY A 1 90 ? 14.580 -8.180 -12.629 1.00 82.31 90 GLY A N 1
ATOM 629 C CA . GLY A 1 90 ? 14.886 -8.986 -11.442 1.00 82.31 90 GLY A CA 1
ATOM 630 C C . GLY A 1 90 ? 15.085 -8.167 -10.161 1.00 82.31 90 GLY A C 1
ATOM 631 O O . GLY A 1 90 ? 15.381 -8.729 -9.107 1.00 82.31 90 GLY A O 1
ATOM 632 N N . ALA A 1 91 ? 14.893 -6.847 -10.216 1.00 86.62 91 ALA A N 1
ATOM 633 C CA . ALA A 1 91 ? 15.041 -5.965 -9.071 1.00 86.62 91 ALA A CA 1
ATOM 634 C C . ALA A 1 91 ? 13.723 -5.869 -8.291 1.00 86.62 91 ALA A C 1
ATOM 636 O O . ALA A 1 91 ? 12.643 -5.643 -8.839 1.00 86.62 91 ALA A O 1
ATOM 637 N N . THR A 1 92 ? 13.810 -6.035 -6.971 1.00 90.38 92 THR A N 1
ATOM 638 C CA . THR A 1 92 ? 12.661 -5.880 -6.075 1.00 90.38 92 THR A CA 1
ATOM 639 C C . THR A 1 92 ? 12.742 -4.532 -5.384 1.00 90.38 92 THR A C 1
ATOM 641 O O . THR A 1 92 ? 13.525 -4.352 -4.455 1.00 90.38 92 THR A O 1
ATOM 644 N N . VAL A 1 93 ? 11.912 -3.595 -5.836 1.00 92.00 93 VAL A N 1
ATOM 645 C CA . VAL A 1 93 ? 11.795 -2.256 -5.251 1.00 92.00 93 VAL A CA 1
ATOM 646 C C . VAL A 1 93 ? 10.471 -2.154 -4.501 1.00 92.00 93 VAL A C 1
ATOM 648 O O . VAL A 1 93 ? 9.421 -2.524 -5.030 1.00 92.00 93 VAL A O 1
ATOM 651 N N . TRP A 1 94 ? 10.524 -1.666 -3.263 1.00 95.31 94 TRP A N 1
ATOM 652 C CA . TRP A 1 94 ? 9.352 -1.388 -2.436 1.00 95.31 94 TRP A CA 1
ATOM 653 C C . TRP A 1 94 ? 9.127 0.120 -2.378 1.00 95.31 94 TRP A C 1
ATOM 655 O O . TRP A 1 94 ? 9.969 0.857 -1.869 1.00 95.31 94 TRP A O 1
ATOM 665 N N . CYS A 1 95 ? 7.993 0.567 -2.903 1.00 96.00 95 CYS A N 1
ATOM 666 C CA . CYS A 1 95 ? 7.592 1.964 -2.921 1.00 96.00 95 CYS A CA 1
ATOM 667 C C . CYS A 1 95 ? 6.836 2.286 -1.626 1.00 96.00 95 CYS A C 1
ATOM 669 O O . CYS A 1 95 ? 5.823 1.635 -1.343 1.00 96.00 95 CYS A O 1
ATOM 671 N N . PRO A 1 96 ? 7.320 3.243 -0.819 1.00 97.50 96 PRO A N 1
ATOM 672 C CA . PRO A 1 96 ? 6.640 3.638 0.402 1.00 97.50 96 PRO A CA 1
ATOM 673 C C . PRO A 1 96 ? 5.448 4.553 0.096 1.00 97.50 96 PRO A C 1
ATOM 675 O O . PRO A 1 96 ? 5.515 5.402 -0.789 1.00 97.50 96 PRO A O 1
ATOM 678 N N . GLY A 1 97 ? 4.386 4.407 0.880 1.00 97.69 97 GLY A N 1
ATOM 679 C CA . GLY A 1 97 ? 3.272 5.344 0.969 1.00 97.69 97 GLY A CA 1
ATOM 680 C C . GLY A 1 97 ? 2.914 5.569 2.434 1.00 97.69 97 GLY A C 1
ATOM 681 O O . GLY A 1 97 ? 3.034 4.655 3.255 1.00 97.69 97 GLY A O 1
ATOM 682 N N . ARG A 1 98 ? 2.494 6.785 2.784 1.00 98.19 98 ARG A N 1
ATOM 683 C CA . ARG A 1 98 ? 2.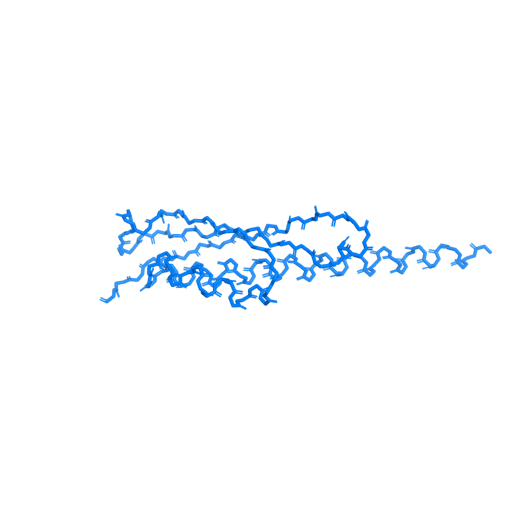060 7.105 4.147 1.00 98.19 98 ARG A CA 1
ATOM 684 C C . ARG A 1 98 ? 0.927 8.113 4.124 1.00 98.19 98 ARG A C 1
ATOM 686 O O . ARG A 1 98 ? 1.062 9.182 3.536 1.00 98.19 98 ARG A O 1
ATOM 693 N N . ALA A 1 99 ? -0.155 7.800 4.816 1.00 98.25 99 ALA A N 1
ATOM 694 C CA . ALA A 1 99 ? -1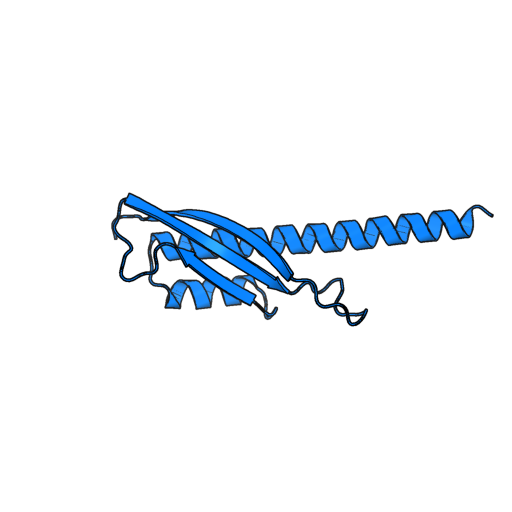.265 8.718 5.015 1.00 98.25 99 ALA A CA 1
ATOM 695 C C . ALA A 1 99 ? -1.737 8.656 6.464 1.00 98.25 99 ALA A C 1
ATOM 697 O O . ALA A 1 99 ? -1.552 7.645 7.141 1.00 98.25 99 ALA A O 1
ATOM 698 N N . ALA A 1 100 ? -2.326 9.748 6.933 1.00 97.38 100 ALA A N 1
ATOM 699 C CA . ALA A 1 100 ? -2.928 9.825 8.249 1.00 97.38 100 ALA A CA 1
ATOM 700 C C . ALA A 1 100 ? -4.329 10.417 8.124 1.00 97.38 100 ALA A C 1
ATOM 702 O O . ALA A 1 100 ? -4.545 11.317 7.311 1.00 97.38 100 ALA A O 1
ATOM 703 N N . MET A 1 101 ? -5.263 9.901 8.913 1.00 97.19 101 MET A N 1
ATOM 704 C CA . MET A 1 101 ? -6.645 10.360 8.935 1.00 97.19 101 MET A CA 1
ATOM 705 C C . MET A 1 101 ? -7.164 10.350 10.367 1.00 97.19 101 MET A C 1
ATOM 707 O O . MET A 1 101 ? -6.670 9.601 11.211 1.00 97.19 101 MET A O 1
ATOM 711 N N . ARG A 1 102 ? -8.116 11.235 10.654 1.00 96.88 102 ARG A N 1
ATOM 712 C CA . ARG A 1 102 ? -8.760 11.278 11.961 1.00 96.88 102 ARG A CA 1
ATOM 713 C C . ARG A 1 102 ? -9.842 10.206 12.018 1.00 96.88 102 ARG A C 1
ATOM 715 O O . ARG A 1 102 ? -10.571 10.060 11.046 1.00 96.88 102 ARG A O 1
ATOM 722 N N . VAL A 1 103 ? -9.917 9.490 13.130 1.00 94.38 103 VAL A N 1
ATOM 723 C CA . VAL A 1 103 ? -10.930 8.465 13.388 1.00 94.38 103 VAL A CA 1
ATOM 724 C C . VAL A 1 103 ? -12.267 9.151 13.633 1.00 94.38 103 VAL A C 1
ATOM 726 O O . VAL A 1 103 ? -12.336 10.102 14.420 1.00 94.38 103 VAL A O 1
ATOM 729 N N . GLU A 1 104 ? -13.298 8.700 12.932 1.00 91.12 104 GLU A N 1
ATOM 730 C CA . GLU A 1 104 ? -14.654 9.235 13.034 1.00 91.12 104 GLU A CA 1
ATOM 731 C C . GLU A 1 104 ? -15.438 8.478 14.119 1.00 91.12 104 GLU A C 1
ATOM 733 O O . GLU A 1 104 ? -15.139 7.325 14.429 1.00 91.12 104 GLU A O 1
ATOM 738 N N . ASP A 1 105 ? -16.419 9.145 14.730 1.00 78.19 105 ASP A N 1
ATOM 739 C CA . ASP A 1 105 ? -17.409 8.469 15.571 1.00 78.19 105 ASP A CA 1
ATOM 740 C C . ASP A 1 105 ? -18.334 7.651 14.653 1.00 78.19 105 ASP A C 1
ATOM 742 O O . ASP A 1 105 ? -18.920 8.213 13.723 1.00 78.19 105 ASP A O 1
ATOM 746 N N . ALA A 1 106 ? -18.423 6.339 14.891 1.00 60.69 106 ALA A N 1
ATOM 747 C CA . ALA A 1 106 ? -19.300 5.422 14.157 1.00 60.69 106 ALA A CA 1
ATOM 748 C C . ALA A 1 106 ? -20.784 5.598 14.525 1.00 60.69 106 ALA A C 1
ATOM 750 O O . ALA A 1 106 ? -21.079 5.841 15.721 1.00 60.69 106 ALA A O 1
#

Secondary structure (DSSP, 8-state):
-HHHHHHHHHHHHHHHHHHHHHHHHHHHHHHHHHHHHTTS-HHHHHHHHHHHTTT--EEEEEES-GGG--TT-EEEEEEEEE-STTGGGT---EEEEEEEEEPPP-

pLDDT: mean 92.41, std 6.77, range [60.69, 98.25]

Radius of gyration: 17.47 Å; chains: 1; bounding box: 47×21×52 Å

Foldseek 3Di:
DVVVVVVVVVVVVVLVVLLVVVLVLQQVLQAQLQVCLLEHANVSSVVRSCVSLVNFDKDWDKPPHRVPDDAQDKIKIKMWTWRPSCVVVVDTDTHIHMDIDGRHDD